Protein AF-A0A0B4FJR1-F1 (afdb_monomer_lite)

Structure (mmCIF, N/CA/C/O backbone):
data_AF-A0A0B4FJR1-F1
#
_entry.id   AF-A0A0B4FJR1-F1
#
loop_
_atom_site.group_PDB
_atom_site.id
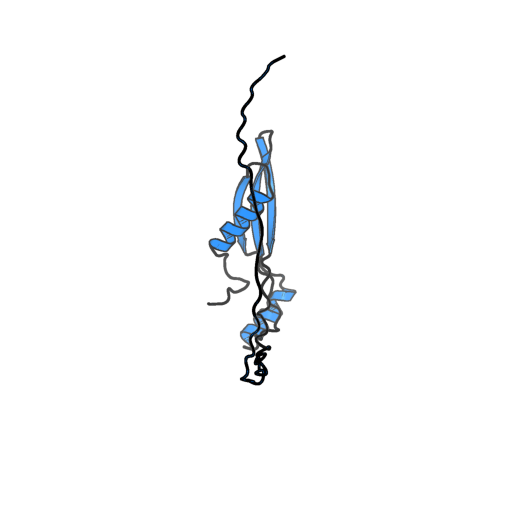_atom_site.type_symbol
_atom_site.label_atom_id
_atom_site.label_alt_id
_atom_site.label_comp_id
_atom_site.label_asym_id
_atom_site.label_entity_id
_atom_site.label_seq_id
_atom_site.pdbx_PDB_ins_code
_atom_site.Cartn_x
_atom_site.Cartn_y
_atom_site.Cartn_z
_atom_site.occupancy
_atom_site.B_iso_or_equiv
_atom_site.auth_seq_id
_atom_site.auth_comp_id
_atom_site.auth_asym_id
_atom_site.auth_atom_id
_atom_site.pdbx_PDB_model_num
ATOM 1 N N . MET A 1 1 ? 5.096 8.646 21.169 1.00 38.88 1 MET A N 1
ATOM 2 C CA . MET A 1 1 ? 4.958 7.896 19.902 1.00 38.88 1 MET A CA 1
ATOM 3 C C . MET A 1 1 ? 3.473 7.657 19.680 1.00 38.88 1 MET A C 1
ATOM 5 O O . MET A 1 1 ? 2.894 6.858 20.404 1.00 38.88 1 MET A O 1
ATOM 9 N N . SER A 1 2 ? 2.839 8.428 18.791 1.00 50.16 2 SER A N 1
ATOM 10 C CA . SER A 1 2 ? 1.438 8.199 18.405 1.00 50.16 2 SER A CA 1
ATOM 11 C C . SER A 1 2 ? 1.337 6.844 17.704 1.00 50.16 2 SER A C 1
ATOM 13 O O . SER A 1 2 ? 2.212 6.512 16.905 1.00 50.16 2 SER A O 1
ATOM 15 N N . VAL A 1 3 ? 0.328 6.038 18.033 1.00 71.06 3 VAL A N 1
ATOM 16 C CA . VAL A 1 3 ? 0.132 4.754 17.356 1.00 71.06 3 VAL A CA 1
ATOM 17 C C . VAL A 1 3 ? -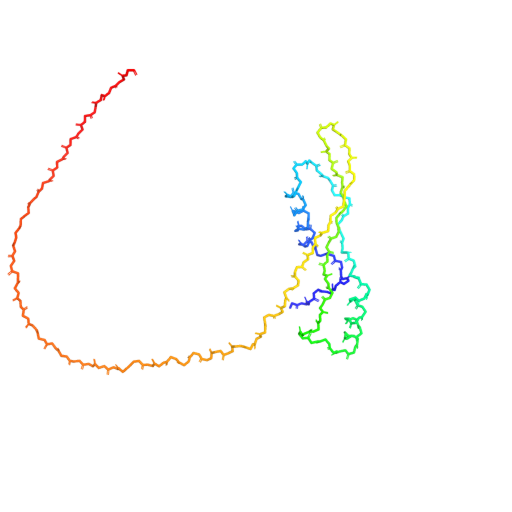0.583 5.023 16.037 1.00 71.06 3 VAL A C 1
ATOM 19 O O . VAL A 1 3 ? -1.723 5.474 16.058 1.00 71.06 3 VAL A O 1
ATOM 22 N N . THR A 1 4 ? 0.074 4.743 14.908 1.00 86.31 4 THR A N 1
ATOM 23 C CA . THR A 1 4 ? -0.499 4.923 13.565 1.00 86.31 4 THR A CA 1
ATOM 24 C C . THR A 1 4 ? -1.818 4.167 13.441 1.00 86.31 4 THR A C 1
ATOM 26 O O . THR A 1 4 ? -1.891 2.971 13.750 1.00 86.31 4 THR A O 1
ATOM 29 N N . HIS A 1 5 ? -2.862 4.863 13.000 1.00 87.88 5 HIS A N 1
ATOM 30 C CA . HIS A 1 5 ? -4.183 4.285 12.843 1.00 87.88 5 HIS A CA 1
ATOM 31 C C . HIS A 1 5 ? -4.236 3.406 11.581 1.00 87.88 5 HIS A C 1
ATOM 33 O O . HIS A 1 5 ? -3.509 3.607 10.603 1.00 87.88 5 HIS A O 1
ATOM 39 N N . SER A 1 6 ? -5.094 2.383 11.584 1.00 89.50 6 SER A N 1
ATOM 40 C CA . SER A 1 6 ? -5.148 1.401 10.488 1.00 89.50 6 SER A CA 1
ATOM 41 C C . SER A 1 6 ? -5.582 2.016 9.154 1.00 89.50 6 SER A C 1
ATOM 43 O O . SER A 1 6 ? -5.239 1.477 8.104 1.00 89.50 6 SER A O 1
ATOM 45 N N . LEU A 1 7 ? -6.292 3.147 9.195 1.00 92.06 7 LEU A N 1
ATOM 46 C CA . LEU A 1 7 ? -6.763 3.892 8.022 1.00 92.06 7 LEU A CA 1
ATOM 47 C C . LEU A 1 7 ? -5.848 5.048 7.603 1.00 92.06 7 LEU A C 1
ATOM 49 O O . LEU A 1 7 ? -6.092 5.654 6.564 1.00 92.06 7 LEU A O 1
ATOM 53 N N . ASP A 1 8 ? -4.783 5.337 8.354 1.00 93.31 8 ASP A N 1
ATOM 54 C CA . ASP A 1 8 ? -3.860 6.408 7.979 1.00 93.31 8 ASP A CA 1
ATOM 55 C C . ASP A 1 8 ? -3.143 6.079 6.668 1.00 93.31 8 ASP A C 1
ATOM 57 O O . ASP A 1 8 ? -2.830 4.916 6.383 1.00 93.31 8 ASP A O 1
ATOM 61 N N . SER A 1 9 ? -2.807 7.110 5.896 1.00 94.19 9 SER A N 1
ATOM 62 C CA . SER A 1 9 ? -1.902 6.990 4.749 1.00 94.19 9 SER A CA 1
ATOM 63 C C . SER A 1 9 ? -0.581 6.329 5.147 1.00 94.19 9 SER A C 1
ATOM 65 O O . SER A 1 9 ? -0.163 6.393 6.305 1.00 94.19 9 SER A O 1
ATOM 67 N N . LEU A 1 10 ? 0.087 5.679 4.189 1.00 94.44 10 LEU A N 1
ATOM 68 C CA . LEU A 1 10 ? 1.415 5.115 4.436 1.00 94.44 10 LEU A CA 1
ATOM 69 C C . LEU A 1 10 ? 2.418 6.225 4.753 1.00 94.44 10 LEU A C 1
ATOM 71 O O . LEU A 1 10 ? 2.420 7.269 4.098 1.00 94.44 10 LEU A O 1
ATOM 75 N N . SER A 1 11 ? 3.297 5.976 5.720 1.00 93.56 11 SER A N 1
ATOM 76 C CA . SER A 1 11 ? 4.459 6.830 5.941 1.00 93.56 11 SER A CA 1
ATOM 77 C C . SER A 1 11 ? 5.490 6.651 4.819 1.00 93.56 11 SER A C 1
ATOM 79 O O . SER A 1 11 ? 5.480 5.659 4.082 1.00 93.56 11 SER A O 1
ATOM 81 N N . ALA A 1 12 ? 6.424 7.599 4.701 1.00 95.38 12 ALA A N 1
ATOM 82 C CA . ALA A 1 12 ? 7.528 7.489 3.749 1.00 95.38 12 ALA A CA 1
ATOM 83 C C . ALA A 1 12 ? 8.351 6.205 3.974 1.00 95.38 12 ALA A C 1
ATOM 85 O O . ALA A 1 12 ? 8.649 5.491 3.016 1.00 95.38 12 ALA A O 1
ATOM 86 N N . ASP A 1 13 ? 8.632 5.861 5.233 1.00 94.00 13 ASP A N 1
ATOM 87 C CA . ASP A 1 13 ? 9.368 4.646 5.596 1.00 94.00 13 ASP A CA 1
ATOM 88 C C . ASP A 1 13 ? 8.613 3.380 5.184 1.00 94.00 13 ASP A C 1
ATOM 90 O O . ASP A 1 13 ? 9.206 2.436 4.657 1.00 94.00 13 ASP A O 1
ATOM 94 N N . GLU A 1 14 ? 7.289 3.363 5.359 1.00 94.25 14 GLU A N 1
ATOM 95 C CA . GLU A 1 14 ? 6.457 2.236 4.941 1.00 94.25 14 GLU A CA 1
ATOM 96 C C . GLU A 1 14 ? 6.486 2.047 3.418 1.00 94.25 14 GLU A C 1
ATOM 98 O O . GLU A 1 14 ? 6.582 0.915 2.935 1.00 94.25 14 GLU A O 1
ATOM 103 N N . ILE A 1 15 ? 6.458 3.142 2.653 1.00 96.44 15 ILE A N 1
ATOM 104 C CA . ILE A 1 15 ? 6.567 3.114 1.188 1.00 96.44 15 ILE A CA 1
ATOM 105 C C . ILE A 1 15 ? 7.953 2.611 0.759 1.00 96.44 15 ILE A C 1
ATOM 107 O O . ILE A 1 15 ? 8.060 1.751 -0.125 1.00 96.44 15 ILE A O 1
ATOM 111 N N . VAL A 1 16 ? 9.024 3.094 1.396 1.00 96.94 16 VAL A N 1
ATOM 112 C CA . VAL A 1 16 ? 10.401 2.651 1.124 1.00 96.94 16 VAL A CA 1
ATOM 113 C C . V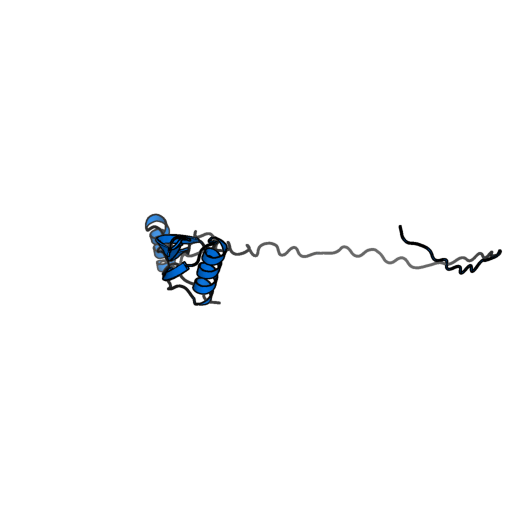AL A 1 16 ? 10.546 1.156 1.398 1.00 96.94 16 VAL A C 1
ATOM 115 O O . VAL A 1 16 ? 11.048 0.414 0.555 1.00 96.94 16 VAL A O 1
ATOM 118 N N . LEU A 1 17 ? 10.044 0.675 2.530 1.00 95.88 17 LEU A N 1
ATOM 119 C CA . LEU A 1 17 ? 10.126 -0.734 2.903 1.00 95.88 17 LEU A CA 1
ATOM 120 C C . LEU A 1 17 ? 9.276 -1.634 1.995 1.00 95.88 17 LEU A C 1
ATOM 122 O O . LEU A 1 17 ? 9.751 -2.696 1.579 1.00 95.88 17 LEU A O 1
ATOM 126 N N . ALA A 1 18 ? 8.060 -1.215 1.633 1.00 96.31 18 ALA A N 1
ATOM 127 C CA . ALA A 1 18 ? 7.212 -1.954 0.699 1.00 96.31 18 ALA A CA 1
ATOM 128 C C . ALA A 1 18 ? 7.852 -2.038 -0.696 1.00 96.31 18 ALA A C 1
ATOM 130 O O . ALA A 1 18 ? 7.945 -3.124 -1.277 1.00 96.31 18 ALA A O 1
ATOM 131 N N . SER A 1 19 ? 8.356 -0.915 -1.214 1.00 97.06 19 SER A N 1
ATOM 132 C CA . SER A 1 19 ? 9.019 -0.875 -2.519 1.00 97.06 19 SER A CA 1
ATOM 133 C C . SER A 1 19 ? 10.304 -1.708 -2.533 1.00 97.06 19 SER A C 1
ATOM 135 O O . SER A 1 19 ? 10.525 -2.479 -3.468 1.00 97.06 19 SER A O 1
ATOM 137 N N . ALA A 1 20 ? 11.118 -1.637 -1.477 1.00 96.25 20 ALA A N 1
ATOM 138 C CA . ALA A 1 20 ? 12.330 -2.434 -1.342 1.00 96.25 20 ALA A CA 1
ATOM 139 C C . ALA A 1 20 ? 12.024 -3.935 -1.260 1.00 96.25 20 ALA A C 1
ATOM 141 O O . ALA A 1 20 ? 12.720 -4.736 -1.880 1.00 96.25 20 ALA A O 1
ATOM 142 N N . ALA A 1 21 ? 10.974 -4.336 -0.537 1.00 95.88 21 ALA A N 1
ATOM 143 C CA . ALA A 1 21 ? 10.549 -5.733 -0.475 1.00 95.88 21 ALA A CA 1
ATOM 144 C C . ALA A 1 21 ? 10.166 -6.276 -1.862 1.00 95.88 21 ALA A C 1
ATOM 146 O O . ALA A 1 21 ? 10.594 -7.367 -2.234 1.00 95.88 21 ALA A O 1
ATOM 147 N N . ILE A 1 22 ? 9.426 -5.499 -2.656 1.00 95.69 22 ILE A N 1
ATOM 148 C CA . ILE A 1 22 ? 9.014 -5.902 -4.009 1.00 95.69 22 ILE A CA 1
ATOM 149 C C . ILE A 1 22 ? 10.207 -5.946 -4.962 1.00 95.69 22 ILE A C 1
ATOM 151 O O . ILE A 1 22 ? 10.346 -6.910 -5.710 1.00 95.69 22 ILE A O 1
ATOM 155 N N . ARG A 1 23 ? 11.103 -4.953 -4.899 1.00 95.94 23 ARG A N 1
ATOM 156 C CA . ARG A 1 23 ? 12.349 -4.955 -5.681 1.00 95.94 23 ARG A CA 1
ATOM 157 C C . ARG A 1 23 ? 13.215 -6.173 -5.369 1.00 95.94 23 ARG A C 1
ATOM 159 O O . ARG A 1 23 ? 13.783 -6.740 -6.283 1.00 95.94 23 ARG A O 1
ATOM 166 N N . ARG A 1 24 ? 13.294 -6.606 -4.107 1.00 94.94 24 ARG A N 1
ATOM 167 C CA . ARG A 1 24 ? 14.032 -7.825 -3.728 1.00 94.94 24 ARG A CA 1
ATOM 168 C C . ARG A 1 24 ? 13.359 -9.104 -4.227 1.00 94.94 24 ARG A C 1
ATOM 170 O O . ARG A 1 24 ? 14.045 -10.061 -4.561 1.00 94.94 24 ARG A O 1
ATOM 177 N N . ALA A 1 25 ? 12.028 -9.128 -4.273 1.00 94.00 25 ALA A N 1
ATOM 178 C CA . ALA A 1 25 ? 11.268 -10.289 -4.731 1.00 94.00 25 ALA A CA 1
ATOM 179 C C . ALA A 1 25 ? 11.280 -10.467 -6.262 1.00 94.00 25 ALA A C 1
ATOM 181 O O . ALA A 1 25 ? 10.928 -11.538 -6.758 1.00 94.00 25 ALA A O 1
ATOM 182 N N . ARG A 1 26 ? 11.655 -9.435 -7.027 1.00 90.19 26 ARG A N 1
ATOM 183 C CA . ARG A 1 26 ? 11.639 -9.439 -8.494 1.00 90.19 26 ARG A CA 1
ATOM 184 C C . ARG A 1 26 ? 13.055 -9.308 -9.043 1.00 90.19 26 ARG A C 1
ATOM 186 O O . ARG A 1 26 ? 13.819 -8.462 -8.605 1.00 90.19 26 ARG A O 1
ATOM 193 N N . LYS A 1 27 ? 13.397 -10.145 -10.024 1.00 84.81 27 LYS A N 1
ATOM 194 C CA . LYS A 1 27 ? 14.715 -10.121 -10.682 1.00 84.81 27 LYS A CA 1
ATOM 195 C C . LYS A 1 27 ? 14.758 -9.188 -11.899 1.00 84.81 27 LYS A C 1
ATOM 197 O O . LYS A 1 27 ? 15.833 -8.762 -12.299 1.00 84.81 27 LYS A O 1
ATOM 202 N N . SER A 1 28 ? 13.601 -8.891 -12.483 1.00 89.56 28 SER A N 1
ATOM 203 C CA . SER A 1 28 ? 13.436 -8.036 -13.659 1.00 89.56 28 SER A CA 1
ATOM 204 C C . SER A 1 28 ? 13.270 -6.561 -13.291 1.00 89.56 28 SER A C 1
ATOM 206 O O . SER A 1 28 ? 12.896 -6.207 -12.167 1.00 89.56 28 SER A O 1
ATOM 208 N N . GLY A 1 29 ? 13.539 -5.688 -14.265 1.00 93.75 29 GLY A N 1
ATOM 209 C CA . GLY A 1 29 ? 13.283 -4.258 -14.133 1.00 93.75 29 GLY A CA 1
ATOM 210 C C . GLY A 1 29 ? 11.799 -3.990 -13.888 1.00 93.75 29 GLY A C 1
ATOM 211 O O . GLY A 1 29 ? 10.933 -4.593 -14.519 1.00 93.75 29 GLY A O 1
ATOM 212 N N . LEU A 1 30 ? 11.493 -3.078 -12.967 1.00 96.56 30 LEU A N 1
ATOM 213 C CA . LEU A 1 30 ? 10.119 -2.691 -12.656 1.00 96.56 30 LEU A CA 1
ATOM 214 C C . LEU A 1 30 ? 9.997 -1.192 -12.413 1.00 96.56 30 LEU A C 1
ATOM 216 O O . LEU A 1 30 ? 10.959 -0.528 -12.018 1.00 96.56 30 LEU A O 1
ATOM 220 N N . PHE A 1 31 ? 8.785 -0.678 -12.594 1.00 96.12 31 PHE A N 1
ATOM 221 C CA . PHE A 1 31 ? 8.420 0.691 -12.246 1.00 96.12 31 PHE A CA 1
ATOM 222 C C . PHE A 1 31 ? 7.108 0.696 -11.462 1.00 96.12 31 PHE A C 1
ATOM 224 O O . PHE A 1 31 ? 6.127 0.053 -11.845 1.00 96.12 31 PHE A O 1
ATOM 231 N N . PHE A 1 32 ? 7.089 1.419 -10.344 1.00 97.75 32 PHE A N 1
ATOM 232 C CA . PHE A 1 32 ? 5.891 1.553 -9.520 1.00 97.75 32 PHE A CA 1
ATOM 233 C C . PHE A 1 32 ? 4.927 2.560 -10.141 1.00 97.75 32 PHE A C 1
ATOM 235 O O . PHE A 1 32 ? 5.338 3.621 -10.601 1.00 97.75 32 PHE A O 1
ATOM 242 N N . ARG A 1 33 ? 3.640 2.215 -10.133 1.00 97.69 33 ARG A N 1
ATOM 243 C CA . ARG A 1 33 ? 2.538 3.114 -10.492 1.00 97.69 33 ARG A CA 1
ATOM 244 C C . ARG A 1 33 ? 1.908 3.721 -9.248 1.00 97.69 33 ARG A C 1
ATOM 246 O O . ARG A 1 33 ? 1.609 4.906 -9.238 1.00 97.69 33 ARG A O 1
ATOM 253 N N . ASN A 1 34 ? 1.704 2.902 -8.216 1.00 97.88 34 ASN A N 1
ATOM 254 C CA . ASN A 1 34 ? 1.136 3.344 -6.950 1.00 97.88 34 ASN A CA 1
ATOM 255 C C . ASN A 1 34 ? 1.564 2.420 -5.799 1.00 97.88 34 ASN A C 1
ATOM 257 O O . ASN A 1 34 ? 1.743 1.217 -6.006 1.00 97.88 34 ASN A O 1
ATOM 261 N N . ILE A 1 35 ? 1.706 2.976 -4.596 1.00 97.81 35 ILE A N 1
ATOM 262 C CA . ILE A 1 35 ? 1.893 2.249 -3.337 1.00 97.81 35 ILE A CA 1
ATOM 263 C C . ILE A 1 35 ? 1.037 2.952 -2.283 1.00 97.81 35 ILE A C 1
ATOM 265 O O . ILE A 1 35 ? 1.272 4.117 -1.979 1.00 97.81 35 ILE A O 1
ATOM 269 N N . PHE A 1 36 ? 0.046 2.254 -1.734 1.00 97.19 36 PHE A N 1
ATOM 270 C CA . PHE A 1 36 ? -0.955 2.850 -0.847 1.00 97.19 36 PHE A CA 1
ATOM 271 C C . PHE A 1 36 ? -1.391 1.888 0.260 1.00 97.19 36 PHE A C 1
ATOM 273 O O . PHE A 1 36 ? -1.195 0.672 0.163 1.00 97.19 36 PHE A O 1
ATOM 280 N N . ASN A 1 37 ? -1.968 2.443 1.329 1.00 96.00 37 ASN A N 1
ATOM 281 C CA . ASN A 1 37 ? -2.516 1.655 2.428 1.00 96.00 37 ASN A CA 1
ATOM 282 C C . ASN A 1 37 ? -3.756 0.906 1.924 1.00 96.00 37 ASN A C 1
ATOM 284 O O . ASN A 1 37 ? -4.678 1.510 1.379 1.00 96.00 37 ASN A O 1
ATOM 288 N N . LEU A 1 38 ? -3.758 -0.414 2.068 1.00 95.94 38 LEU A N 1
ATOM 289 C CA . LEU A 1 38 ? -4.884 -1.261 1.718 1.00 95.94 38 LEU A CA 1
ATOM 290 C C . LEU A 1 38 ? -5.774 -1.408 2.942 1.00 95.94 38 LEU A C 1
ATOM 292 O O . LEU A 1 38 ? -5.378 -2.050 3.919 1.00 95.94 38 LEU A O 1
ATOM 296 N N . GLU A 1 39 ? -6.983 -0.867 2.831 1.00 93.00 39 GLU A N 1
ATOM 297 C CA . GLU A 1 39 ? -7.966 -0.878 3.905 1.00 93.00 39 GLU A CA 1
ATOM 298 C C . GLU A 1 39 ? -8.151 -2.292 4.500 1.00 93.00 39 GLU A C 1
ATOM 300 O O . GLU A 1 39 ? -8.177 -3.301 3.766 1.00 93.00 39 GLU A O 1
ATOM 305 N N . PRO A 1 40 ? -8.223 -2.411 5.838 1.00 93.56 40 PRO A N 1
ATOM 306 C CA . PRO A 1 40 ? -8.536 -3.678 6.477 1.00 93.56 40 PRO A CA 1
ATOM 307 C C . PRO A 1 40 ? -9.947 -4.171 6.108 1.00 93.56 40 PRO A C 1
ATOM 309 O O . PRO A 1 40 ? -10.818 -3.377 5.758 1.00 93.56 40 PRO A O 1
ATOM 312 N N . PRO A 1 41 ? -10.228 -5.481 6.217 1.00 93.00 41 PRO A N 1
ATOM 313 C CA . PRO A 1 41 ? -11.581 -5.993 6.020 1.00 93.00 41 PRO A CA 1
ATOM 314 C C . PRO A 1 41 ? -12.580 -5.351 6.991 1.00 93.00 41 PRO A C 1
ATOM 316 O O . PRO A 1 41 ? -12.323 -5.295 8.195 1.00 93.00 41 PRO A O 1
ATOM 319 N N . LYS A 1 42 ? -13.762 -4.967 6.490 1.00 93.50 42 LYS A N 1
ATOM 320 C CA . LYS A 1 42 ? -14.830 -4.339 7.291 1.00 93.50 42 LYS A CA 1
ATOM 321 C C . LYS A 1 42 ? -15.164 -5.120 8.568 1.00 93.50 42 LYS A C 1
ATOM 323 O O . LYS A 1 42 ? -15.324 -4.521 9.623 1.00 93.50 42 LYS A O 1
ATOM 328 N N . ALA A 1 43 ? -15.202 -6.452 8.483 1.00 93.50 43 ALA A N 1
ATOM 329 C CA . ALA A 1 43 ? -15.487 -7.336 9.617 1.00 93.50 43 ALA A CA 1
ATOM 330 C C . ALA A 1 43 ? -14.467 -7.231 10.769 1.00 93.50 43 ALA A C 1
ATOM 332 O O . ALA A 1 43 ? -14.801 -7.544 11.904 1.00 93.50 43 ALA A O 1
ATOM 333 N N . GLN A 1 44 ? -13.235 -6.802 10.485 1.00 91.19 44 GLN A N 1
ATOM 334 C CA . GLN A 1 44 ? -12.191 -6.582 11.492 1.00 91.19 44 GLN A CA 1
ATOM 335 C C . GLN A 1 44 ? -12.113 -5.113 11.912 1.00 91.19 44 GLN A C 1
ATOM 337 O O . GLN A 1 44 ? -11.792 -4.818 13.058 1.00 91.19 44 GLN A O 1
ATOM 342 N N . LEU A 1 45 ? -12.402 -4.197 10.986 1.00 92.62 45 LEU A N 1
ATOM 343 C CA . LEU A 1 45 ? -12.310 -2.762 11.215 1.00 92.62 45 LEU A CA 1
ATOM 344 C C . LEU A 1 45 ? -13.450 -2.230 12.092 1.00 92.62 45 LEU A C 1
ATOM 346 O O . LEU A 1 45 ? -13.176 -1.487 13.025 1.00 92.62 45 LEU A O 1
ATOM 350 N N . ILE A 1 46 ? -14.701 -2.629 11.830 1.00 94.19 46 ILE A N 1
ATOM 351 C CA . ILE A 1 46 ? -15.876 -2.115 12.559 1.00 94.19 46 ILE A CA 1
ATOM 352 C C . ILE A 1 46 ? -15.753 -2.345 14.077 1.00 94.19 46 ILE A C 1
ATOM 354 O O . ILE A 1 46 ? -15.817 -1.358 14.803 1.00 94.19 46 ILE A O 1
ATOM 358 N N . PRO A 1 47 ? -15.462 -3.565 14.581 1.00 92.31 47 PRO A N 1
ATOM 359 C CA . PRO A 1 47 ? -15.345 -3.779 16.026 1.00 92.31 47 PRO A CA 1
ATOM 360 C C . PRO A 1 47 ? -14.232 -2.948 16.673 1.00 92.31 47 PRO A C 1
ATOM 362 O O . PRO A 1 47 ? -14.340 -2.551 17.830 1.00 92.31 47 PRO A O 1
ATOM 365 N N . HIS A 1 48 ? -13.153 -2.688 15.928 1.00 91.44 48 HIS A N 1
ATOM 366 C CA . HIS A 1 48 ? -12.063 -1.844 16.401 1.00 91.44 48 HIS A CA 1
ATOM 367 C C . HIS A 1 48 ? -12.495 -0.381 16.523 1.00 91.44 48 HIS A C 1
ATOM 369 O O . HIS A 1 48 ? -12.210 0.241 17.541 1.00 91.44 48 HIS A O 1
ATOM 375 N N . LEU A 1 49 ? -13.204 0.142 15.519 1.00 93.31 49 LEU A N 1
ATOM 376 C CA . LEU A 1 49 ? -13.716 1.514 15.523 1.00 93.31 49 LEU A CA 1
ATOM 377 C C . LEU A 1 49 ? -14.794 1.721 16.593 1.00 93.31 49 LEU A C 1
ATOM 379 O O . LEU A 1 49 ? -14.795 2.755 17.251 1.00 93.31 49 LEU A O 1
ATOM 383 N N . ASP A 1 50 ? -15.668 0.738 16.816 1.00 94.38 50 ASP A N 1
ATOM 384 C CA . ASP A 1 50 ? -16.678 0.799 17.879 1.00 94.38 50 ASP A CA 1
ATOM 385 C C . ASP A 1 50 ? -16.010 0.856 19.263 1.00 94.38 50 ASP A C 1
ATOM 387 O O . ASP A 1 50 ? -16.372 1.682 20.101 1.00 94.38 50 ASP A O 1
ATOM 391 N N . ALA A 1 51 ? -14.984 0.025 19.488 1.00 91.38 51 ALA A N 1
ATOM 392 C CA . ALA A 1 51 ? -14.203 0.037 20.723 1.00 91.38 51 ALA A CA 1
ATOM 393 C C . ALA A 1 51 ? -13.375 1.325 20.892 1.00 91.38 51 ALA A C 1
ATOM 395 O O . ALA A 1 51 ? -13.218 1.818 22.009 1.00 91.38 51 ALA A O 1
ATOM 396 N N . GLU A 1 52 ? -12.855 1.893 19.801 1.00 91.69 52 GLU A N 1
ATOM 397 C CA . GLU A 1 52 ? -12.187 3.200 19.794 1.00 91.69 52 GLU A CA 1
ATOM 398 C C . GLU A 1 52 ? -13.143 4.321 20.177 1.00 91.69 52 GLU A C 1
ATOM 400 O O . GLU A 1 52 ? -12.849 5.100 21.084 1.00 91.69 52 GLU A O 1
ATOM 405 N N . HIS A 1 53 ? -14.313 4.357 19.545 1.00 93.00 53 HIS A N 1
ATOM 406 C CA . HIS A 1 53 ? -15.341 5.353 19.807 1.00 93.00 53 HIS A CA 1
ATOM 407 C C . HIS A 1 53 ? -15.875 5.272 21.243 1.00 93.00 53 HIS A C 1
ATOM 409 O O . HIS A 1 53 ? -16.094 6.300 21.880 1.00 93.00 53 HIS A O 1
ATOM 415 N N . ALA A 1 54 ? -16.028 4.058 21.777 1.00 93.00 54 ALA A N 1
ATOM 416 C CA . ALA A 1 54 ? -16.428 3.825 23.162 1.00 93.00 54 ALA A CA 1
ATOM 417 C C . ALA A 1 54 ? -15.312 4.110 24.189 1.00 93.00 54 ALA A C 1
ATOM 419 O O . ALA A 1 54 ? -15.558 4.030 25.392 1.00 93.00 54 ALA A O 1
ATOM 420 N N . GLY A 1 55 ? -14.082 4.403 23.746 1.00 90.75 55 GLY A N 1
ATOM 421 C CA . GLY A 1 55 ? -12.925 4.574 24.628 1.00 90.75 55 GLY A CA 1
ATOM 422 C C . GLY A 1 55 ? -12.481 3.282 25.324 1.00 90.75 55 GLY A C 1
ATOM 423 O O . GLY A 1 55 ? -11.778 3.338 26.330 1.00 90.75 55 GLY A O 1
ATOM 424 N N . SER A 1 56 ? -12.878 2.116 24.808 1.00 89.62 56 SER A N 1
ATOM 425 C CA . SER A 1 56 ? -12.637 0.798 25.405 1.00 89.62 56 SER A CA 1
ATOM 426 C C . SER A 1 56 ? -11.477 0.030 24.758 1.00 89.62 56 SER A C 1
ATOM 428 O O . SER A 1 56 ? -11.346 -1.174 24.978 1.00 89.62 56 SER A O 1
ATOM 430 N N . LEU A 1 57 ? -10.638 0.687 23.945 1.00 88.44 57 LEU A N 1
ATOM 431 C CA . LEU A 1 57 ? -9.435 0.063 23.386 1.00 88.44 57 LEU A CA 1
ATOM 432 C C . LEU A 1 57 ? -8.463 -0.323 24.503 1.00 88.44 57 LEU A C 1
ATOM 434 O O . LEU A 1 57 ? -7.841 0.530 25.137 1.00 88.44 57 LEU A O 1
ATOM 438 N N . CYS A 1 58 ? -8.271 -1.624 24.688 1.00 84.19 58 CYS A N 1
ATOM 439 C CA . CYS A 1 58 ? -7.271 -2.179 25.592 1.00 84.19 58 CYS A CA 1
ATOM 440 C C . CYS A 1 58 ? -6.134 -2.861 24.815 1.00 84.19 58 CYS A C 1
ATOM 442 O O . CYS A 1 58 ? -6.170 -2.982 23.588 1.00 84.19 58 CYS A O 1
ATOM 444 N N . ALA A 1 59 ? -5.102 -3.315 25.532 1.00 79.12 59 ALA A N 1
ATOM 445 C CA . ALA A 1 59 ? -3.968 -4.019 24.930 1.00 79.12 59 ALA A CA 1
ATOM 446 C C . ALA A 1 59 ? -4.378 -5.322 24.215 1.00 79.12 59 ALA A C 1
ATOM 448 O O . ALA A 1 59 ? -3.734 -5.705 23.238 1.00 79.12 59 ALA A O 1
ATOM 449 N N . ASP A 1 60 ? -5.465 -5.951 24.666 1.00 81.88 60 ASP A N 1
ATOM 450 C CA . ASP A 1 60 ? -5.989 -7.199 24.106 1.00 81.88 60 ASP A CA 1
ATOM 451 C C . ASP A 1 60 ? -6.963 -6.984 22.949 1.00 81.88 60 ASP A C 1
ATOM 453 O O . ASP A 1 60 ? -7.330 -7.945 22.273 1.00 81.88 60 ASP A O 1
ATOM 457 N N . THR A 1 61 ? -7.379 -5.738 22.686 1.00 83.06 61 THR A N 1
ATOM 458 C CA . THR A 1 61 ? -8.272 -5.453 21.561 1.00 83.06 61 THR A CA 1
ATOM 459 C C . THR A 1 61 ? -7.534 -5.755 20.254 1.00 83.06 61 THR A C 1
ATOM 461 O O . THR A 1 61 ? -6.525 -5.102 19.961 1.00 83.06 61 THR A O 1
ATOM 464 N N . PRO A 1 62 ? -8.010 -6.717 19.437 1.00 84.25 62 PRO A N 1
ATOM 465 C CA . PRO A 1 62 ? -7.363 -7.045 18.179 1.00 84.25 62 PRO A CA 1
ATOM 466 C C . PRO A 1 62 ? -7.329 -5.815 17.280 1.00 84.25 62 PRO A C 1
ATOM 468 O O . PRO A 1 62 ? -8.358 -5.192 17.008 1.00 84.25 62 PRO A O 1
ATOM 471 N N . ARG A 1 63 ? -6.136 -5.456 16.813 1.00 86.94 63 ARG A N 1
ATOM 472 C CA . ARG A 1 63 ? -5.987 -4.364 15.861 1.00 86.94 63 ARG A CA 1
ATOM 473 C C . ARG A 1 63 ? -6.093 -4.884 14.426 1.00 86.94 63 ARG A C 1
ATOM 475 O O . ARG A 1 63 ? -5.470 -5.901 14.102 1.00 86.94 63 ARG A O 1
ATOM 482 N N . PRO A 1 64 ? -6.832 -4.187 13.548 1.00 90.75 64 PRO A N 1
ATOM 483 C CA . PRO A 1 64 ? -6.907 -4.542 12.140 1.00 90.75 64 PRO A CA 1
ATOM 484 C C . PRO A 1 64 ? -5.518 -4.514 11.483 1.00 90.75 64 PRO A C 1
ATOM 486 O O . PRO A 1 64 ? -4.713 -3.629 11.783 1.00 90.75 64 PRO A O 1
ATOM 489 N N . PRO A 1 65 ? -5.206 -5.455 10.575 1.00 89.25 65 PRO A N 1
ATOM 490 C CA . PRO A 1 65 ? -3.898 -5.526 9.944 1.00 89.25 65 PRO A CA 1
ATOM 491 C C . PRO A 1 65 ? -3.666 -4.322 9.032 1.00 89.25 65 PRO A C 1
ATOM 493 O O . PRO A 1 65 ? -4.460 -4.040 8.135 1.00 89.25 65 PRO A O 1
ATOM 496 N N . ARG A 1 66 ? -2.513 -3.674 9.200 1.00 91.38 66 ARG A N 1
ATOM 497 C CA . ARG A 1 66 ? -2.053 -2.608 8.308 1.00 91.38 66 ARG A CA 1
ATOM 498 C C . ARG A 1 66 ? -1.273 -3.217 7.145 1.00 91.38 66 ARG A C 1
ATOM 500 O O . ARG A 1 66 ? -0.372 -4.035 7.357 1.00 91.38 66 ARG A O 1
ATOM 507 N N . ARG A 1 67 ? -1.629 -2.860 5.909 1.00 94.44 67 ARG A N 1
ATOM 508 C CA . ARG A 1 67 ? -1.071 -3.475 4.694 1.00 94.44 67 ARG A CA 1
ATOM 509 C C . ARG A 1 67 ? -0.783 -2.420 3.638 1.00 94.44 67 ARG A C 1
ATOM 511 O O . ARG A 1 67 ? -1.608 -1.556 3.402 1.00 94.44 67 ARG A O 1
ATOM 518 N N . ALA A 1 68 ? 0.337 -2.536 2.940 1.00 96.69 68 ALA A N 1
ATOM 519 C CA . ALA A 1 68 ? 0.612 -1.757 1.741 1.00 96.69 68 ALA A CA 1
ATOM 520 C C . ALA A 1 68 ? 0.271 -2.587 0.499 1.00 96.69 68 ALA A C 1
ATOM 522 O O . ALA A 1 68 ? 0.751 -3.715 0.370 1.00 96.69 68 ALA A O 1
ATOM 523 N N . ARG A 1 69 ? -0.516 -2.037 -0.428 1.00 97.69 69 ARG A N 1
ATOM 524 C CA . ARG A 1 69 ? -0.691 -2.589 -1.777 1.00 97.69 69 ARG A CA 1
ATOM 525 C C . ARG A 1 69 ? 0.133 -1.766 -2.750 1.00 97.69 69 ARG A C 1
ATOM 527 O O . ARG A 1 69 ? 0.068 -0.541 -2.753 1.00 97.69 69 ARG A O 1
ATOM 534 N N . ALA A 1 70 ? 0.901 -2.457 -3.576 1.00 98.31 70 ALA A N 1
ATOM 535 C CA . ALA A 1 70 ? 1.706 -1.860 -4.620 1.00 98.31 70 ALA A CA 1
ATOM 536 C C . ALA A 1 70 ? 1.235 -2.350 -5.983 1.00 98.31 70 ALA A C 1
ATOM 538 O O . ALA A 1 70 ? 1.036 -3.548 -6.187 1.00 98.31 70 ALA A O 1
ATOM 539 N N . GLN A 1 71 ? 1.119 -1.412 -6.911 1.00 98.44 71 GLN A N 1
ATOM 540 C CA . GLN A 1 71 ? 0.804 -1.644 -8.311 1.00 98.44 71 GLN A CA 1
ATOM 541 C C . GLN A 1 71 ?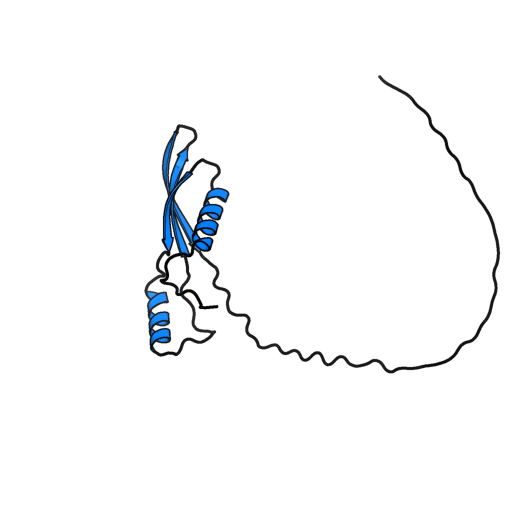 2.010 -1.225 -9.141 1.00 98.44 71 GLN A C 1
ATOM 543 O O . GLN A 1 71 ? 2.522 -0.112 -8.982 1.00 98.44 71 GLN A O 1
ATOM 548 N N . TYR A 1 72 ? 2.490 -2.104 -10.012 1.00 98.12 72 TYR A N 1
ATOM 549 C CA . TYR A 1 72 ? 3.718 -1.873 -10.765 1.00 98.12 72 TYR A CA 1
ATOM 550 C C . TYR A 1 72 ? 3.687 -2.568 -12.124 1.00 98.12 72 TYR A C 1
ATOM 552 O O . TYR A 1 72 ? 2.933 -3.512 -12.346 1.00 98.12 72 TYR A O 1
ATOM 560 N N . GLY A 1 73 ? 4.487 -2.055 -13.053 1.00 97.12 73 GLY A N 1
ATOM 561 C CA . GLY A 1 73 ? 4.804 -2.747 -14.296 1.00 97.12 73 GLY A CA 1
ATOM 562 C C . GLY A 1 73 ? 6.121 -3.498 -14.154 1.00 97.12 73 GLY A C 1
ATOM 563 O O . GLY A 1 73 ? 7.073 -2.952 -13.595 1.00 97.12 73 GLY A O 1
ATOM 564 N N . VAL A 1 74 ? 6.173 -4.721 -14.670 1.00 96.62 74 VAL A N 1
ATOM 565 C CA . VAL A 1 74 ? 7.403 -5.494 -14.857 1.00 96.62 74 VAL A CA 1
ATOM 566 C C . VAL A 1 74 ? 7.797 -5.433 -16.324 1.00 96.62 74 VAL A C 1
ATOM 568 O O . VAL A 1 74 ? 6.940 -5.543 -17.197 1.00 96.62 74 VAL A O 1
ATOM 571 N N . ILE A 1 75 ? 9.083 -5.205 -16.571 1.00 94.44 75 ILE A N 1
ATOM 572 C CA . ILE A 1 75 ? 9.692 -5.220 -17.896 1.00 94.44 75 ILE A CA 1
ATOM 573 C C . ILE A 1 75 ? 10.344 -6.590 -18.060 1.00 94.44 75 ILE A C 1
ATOM 575 O O . ILE A 1 75 ? 11.313 -6.908 -17.366 1.00 94.44 75 ILE A O 1
ATOM 579 N N . GLU A 1 76 ? 9.771 -7.403 -18.936 1.00 89.56 76 GLU A N 1
ATOM 580 C CA . GLU A 1 76 ? 10.283 -8.726 -19.281 1.00 89.56 76 GLU A CA 1
ATOM 581 C C . GLU A 1 76 ? 11.527 -8.608 -20.179 1.00 89.56 76 GLU A C 1
ATOM 583 O O . GLU A 1 76 ? 11.838 -7.541 -20.716 1.00 89.56 76 GLU A O 1
ATOM 588 N N . HIS A 1 77 ? 12.270 -9.704 -20.344 1.00 87.56 77 HIS A N 1
ATOM 589 C CA . HIS A 1 77 ? 13.517 -9.704 -21.123 1.00 87.56 77 HIS A CA 1
ATOM 590 C C . HIS A 1 77 ? 13.301 -9.380 -22.615 1.00 87.56 77 HIS A C 1
ATOM 592 O O . HIS A 1 77 ? 14.190 -8.846 -23.271 1.00 87.56 77 HIS A O 1
ATOM 598 N N . ASP A 1 78 ? 12.119 -9.677 -23.152 1.00 90.81 78 ASP A N 1
ATOM 599 C CA . ASP A 1 78 ? 11.711 -9.350 -24.524 1.00 90.81 78 ASP A CA 1
ATOM 600 C C . ASP A 1 78 ? 11.213 -7.897 -24.682 1.00 90.81 78 ASP A C 1
ATOM 602 O O . ASP A 1 78 ? 10.793 -7.494 -25.766 1.00 90.81 78 ASP A O 1
ATOM 606 N N . GLY A 1 79 ? 11.256 -7.097 -23.610 1.00 87.75 79 GLY A N 1
ATOM 607 C CA . GLY A 1 79 ? 10.740 -5.728 -23.576 1.00 87.75 79 GLY A CA 1
ATOM 608 C C . GLY A 1 79 ? 9.227 -5.635 -23.348 1.00 87.75 79 GLY A C 1
ATOM 609 O O . GLY A 1 79 ? 8.696 -4.521 -23.248 1.00 87.75 79 GLY A O 1
ATOM 610 N N . GLY A 1 80 ? 8.535 -6.772 -23.220 1.00 92.25 80 GLY A N 1
ATOM 611 C CA . GLY A 1 80 ? 7.131 -6.848 -22.843 1.00 92.25 80 GLY A CA 1
ATOM 612 C C . GLY A 1 80 ? 6.869 -6.209 -21.479 1.00 92.25 80 GLY A C 1
ATOM 613 O O . GLY A 1 80 ? 7.730 -6.187 -20.595 1.00 92.25 80 GLY A O 1
ATOM 614 N N . ARG A 1 81 ? 5.667 -5.647 -21.301 1.00 94.25 81 ARG A N 1
ATOM 615 C CA . ARG A 1 81 ? 5.262 -4.997 -20.046 1.00 94.25 81 ARG A CA 1
ATOM 616 C C . ARG A 1 81 ? 4.046 -5.682 -19.451 1.00 94.25 81 ARG A C 1
ATOM 618 O O . ARG A 1 81 ? 2.951 -5.579 -19.997 1.00 94.25 81 ARG A O 1
ATOM 625 N N . SER A 1 82 ? 4.235 -6.278 -18.283 1.00 95.06 82 SER A N 1
ATOM 626 C CA . SER A 1 82 ? 3.177 -6.956 -17.535 1.00 95.06 82 SER A CA 1
ATOM 627 C C . SER A 1 82 ? 2.778 -6.134 -16.316 1.00 95.06 82 SER A C 1
ATOM 629 O O . SER A 1 82 ? 3.630 -5.652 -15.567 1.00 95.06 82 SER A O 1
ATOM 631 N N . TYR A 1 83 ? 1.476 -5.958 -16.105 1.00 96.88 83 TYR A N 1
ATOM 632 C CA . TYR A 1 83 ? 0.963 -5.352 -14.880 1.00 96.88 83 TYR A CA 1
ATOM 633 C C . TYR A 1 83 ? 0.975 -6.370 -13.740 1.00 96.88 83 TYR A C 1
ATOM 635 O O . TYR A 1 83 ? 0.569 -7.517 -13.921 1.00 96.88 83 TYR A O 1
ATOM 643 N N . MET A 1 84 ? 1.409 -5.940 -12.558 1.00 97.19 84 MET A N 1
ATOM 644 C CA . MET A 1 84 ? 1.421 -6.765 -11.360 1.00 97.19 84 MET A CA 1
ATOM 645 C C . MET A 1 84 ? 0.958 -5.986 -10.135 1.00 97.19 84 MET A C 1
ATOM 647 O O . MET A 1 84 ? 1.130 -4.768 -10.027 1.00 97.19 84 MET A O 1
ATOM 651 N N . GLU A 1 85 ? 0.448 -6.738 -9.165 1.00 97.50 85 GLU A N 1
ATOM 652 C CA . GLU A 1 85 ? 0.128 -6.235 -7.839 1.00 97.50 85 GLU A CA 1
ATOM 653 C C . GLU A 1 85 ? 0.776 -7.092 -6.761 1.00 97.50 85 GLU A C 1
ATOM 655 O O . GLU A 1 85 ? 1.021 -8.290 -6.927 1.00 97.50 85 GLU A O 1
ATOM 660 N N . SER A 1 86 ? 1.099 -6.476 -5.631 1.00 96.94 86 SER A N 1
ATOM 661 C CA . SER A 1 86 ? 1.617 -7.188 -4.465 1.00 96.94 86 SER A CA 1
ATOM 662 C C . SER A 1 86 ? 1.189 -6.492 -3.184 1.00 96.94 86 SER A C 1
ATOM 664 O O . SER A 1 86 ? 1.096 -5.266 -3.139 1.00 96.94 86 SER A O 1
ATOM 666 N N . THR A 1 87 ? 0.957 -7.283 -2.139 1.00 96.31 87 THR A N 1
ATOM 667 C CA . THR A 1 87 ? 0.530 -6.785 -0.830 1.00 96.31 87 THR A CA 1
ATOM 668 C C . THR A 1 87 ? 1.570 -7.144 0.219 1.00 96.31 87 THR A C 1
ATOM 670 O O . THR A 1 87 ? 1.964 -8.303 0.340 1.00 96.31 87 THR A O 1
ATOM 673 N N . LYS A 1 88 ? 2.000 -6.153 1.000 1.00 93.19 88 LYS A N 1
ATOM 674 C CA . LYS A 1 88 ? 2.907 -6.319 2.136 1.00 93.19 88 LYS A CA 1
ATOM 675 C C . LYS A 1 88 ? 2.157 -6.018 3.430 1.00 93.19 88 LYS A C 1
ATOM 677 O O . LYS A 1 88 ? 1.681 -4.906 3.619 1.00 93.19 88 LYS A O 1
ATOM 682 N N . THR A 1 89 ? 2.077 -6.997 4.324 1.00 89.44 89 THR A N 1
ATOM 683 C CA . THR A 1 89 ? 1.485 -6.831 5.662 1.00 89.44 89 THR A CA 1
ATOM 684 C C . THR A 1 89 ? 2.557 -6.471 6.686 1.00 89.44 89 THR A C 1
ATOM 686 O O . THR A 1 89 ? 3.638 -7.073 6.689 1.00 89.44 89 THR A O 1
ATOM 689 N N . TRP A 1 90 ? 2.241 -5.521 7.565 1.00 82.31 90 TRP A N 1
ATOM 690 C CA . TRP A 1 90 ? 3.015 -5.226 8.767 1.00 82.31 90 TRP A CA 1
ATOM 691 C C . TRP A 1 90 ? 2.526 -6.118 9.897 1.00 82.31 90 TRP A C 1
ATOM 693 O O . TRP A 1 90 ? 1.331 -6.151 10.194 1.00 82.31 90 TRP A O 1
ATOM 703 N N . LEU A 1 91 ? 3.441 -6.851 10.527 1.00 65.44 91 LEU A N 1
ATOM 704 C CA . LEU A 1 91 ? 3.125 -7.497 11.792 1.00 65.44 91 LEU A CA 1
ATOM 705 C C . LEU A 1 91 ? 2.989 -6.377 12.817 1.00 65.44 91 LEU A C 1
ATOM 707 O O . LEU A 1 91 ? 3.978 -5.739 13.173 1.00 65.44 91 LEU A O 1
ATOM 711 N N . GLN A 1 92 ? 1.765 -6.099 13.252 1.00 59.53 92 GLN A N 1
ATOM 712 C CA . GLN A 1 92 ? 1.596 -5.256 14.420 1.00 59.53 92 GLN A CA 1
ATOM 713 C C . GLN A 1 92 ? 2.134 -6.039 15.608 1.00 59.53 92 GLN A C 1
ATOM 715 O O . GLN A 1 92 ? 1.659 -7.137 15.905 1.00 59.53 92 GLN A O 1
ATOM 720 N N . ALA A 1 93 ? 3.173 -5.504 16.245 1.00 46.78 93 ALA A N 1
ATOM 721 C CA . ALA A 1 93 ? 3.665 -6.072 17.483 1.00 46.78 93 ALA A CA 1
ATOM 722 C C . ALA A 1 93 ? 2.499 -6.095 18.481 1.00 46.78 93 ALA A C 1
ATOM 724 O O . ALA A 1 93 ? 1.936 -5.045 18.800 1.00 46.78 93 ALA A O 1
ATOM 725 N N . LYS A 1 94 ? 2.147 -7.283 18.993 1.00 46.41 94 LYS A N 1
ATOM 726 C CA . LYS A 1 94 ? 1.515 -7.356 20.314 1.00 46.41 94 LYS A CA 1
ATOM 727 C C . LYS A 1 94 ? 2.436 -6.565 21.238 1.00 46.41 94 LYS A C 1
ATOM 729 O O . LYS A 1 94 ? 3.641 -6.829 21.235 1.00 46.41 94 LYS A O 1
ATOM 734 N N . ARG A 1 95 ? 1.918 -5.555 21.951 1.00 45.88 95 ARG A N 1
ATOM 735 C CA . ARG A 1 95 ? 2.742 -4.873 22.959 1.00 45.88 95 ARG A CA 1
ATOM 736 C C . ARG A 1 95 ? 3.345 -5.959 23.855 1.00 45.88 95 ARG A C 1
ATOM 738 O O . ARG A 1 95 ? 2.609 -6.881 24.212 1.00 45.88 95 ARG A O 1
ATOM 745 N N . PRO A 1 96 ? 4.638 -5.884 24.203 1.00 38.62 96 PRO A N 1
ATOM 746 C CA . PRO A 1 96 ? 5.149 -6.730 25.266 1.00 38.62 96 PRO A CA 1
ATOM 747 C C . PRO A 1 96 ? 4.290 -6.448 26.501 1.00 38.62 96 PRO A C 1
ATOM 749 O O . PRO A 1 96 ? 4.167 -5.297 26.922 1.00 38.62 96 PRO A O 1
ATOM 752 N N . THR A 1 97 ? 3.620 -7.479 27.013 1.00 39.91 97 THR A N 1
ATOM 753 C CA . THR A 1 97 ? 2.945 -7.438 28.308 1.00 39.91 97 THR A CA 1
ATOM 754 C C . THR A 1 97 ? 4.009 -7.089 29.335 1.00 39.91 97 THR A C 1
ATOM 756 O O . THR A 1 97 ? 4.922 -7.877 29.579 1.00 39.91 97 THR A O 1
ATOM 759 N N . SER A 1 98 ? 3.946 -5.876 29.875 1.00 46.75 98 SER A N 1
ATOM 760 C CA . SER A 1 98 ? 4.820 -5.405 30.943 1.00 46.75 98 SER A CA 1
ATOM 761 C C . SER A 1 98 ? 4.408 -6.042 32.271 1.00 46.75 98 SER A C 1
ATOM 763 O O . SER A 1 98 ? 4.087 -5.324 33.201 1.00 46.75 98 SER A O 1
ATOM 765 N N . ASP A 1 99 ? 4.396 -7.371 32.339 1.00 49.03 99 ASP A N 1
ATOM 766 C CA . ASP A 1 99 ? 4.147 -8.145 33.556 1.00 49.03 99 ASP A CA 1
ATOM 767 C C . ASP A 1 99 ? 5.231 -9.214 33.682 1.00 49.03 99 ASP A C 1
ATOM 769 O O . ASP A 1 99 ? 5.014 -10.404 33.477 1.00 49.03 99 ASP A O 1
ATOM 773 N N . ALA A 1 100 ? 6.444 -8.753 33.965 1.00 45.41 100 ALA A N 1
ATOM 774 C CA . ALA A 1 100 ? 7.465 -9.536 34.647 1.00 45.41 100 ALA A CA 1
ATOM 775 C C . ALA A 1 100 ? 8.513 -8.572 35.209 1.00 45.41 100 ALA A C 1
ATOM 777 O O . ALA A 1 100 ? 9.663 -8.526 34.776 1.00 45.41 100 ALA A O 1
ATOM 778 N N . SER A 1 101 ? 8.117 -7.780 36.203 1.00 44.12 101 SER A N 1
ATOM 779 C CA . SER A 1 101 ? 9.040 -7.364 37.254 1.00 44.12 101 SER A CA 1
ATOM 780 C C . SER A 1 101 ? 9.483 -8.621 38.016 1.00 44.12 101 SER A C 1
ATOM 782 O O . SER A 1 101 ? 9.026 -8.902 39.119 1.00 44.12 101 SER A O 1
ATOM 784 N N . THR A 1 102 ? 10.381 -9.410 37.421 1.00 43.53 102 THR A N 1
ATOM 785 C CA . THR A 1 102 ? 11.206 -10.337 38.194 1.00 43.53 102 THR A CA 1
ATOM 786 C C . THR A 1 102 ? 12.209 -9.475 38.939 1.00 43.53 102 THR A C 1
ATOM 788 O O . THR A 1 102 ? 13.247 -9.069 38.422 1.00 43.53 102 THR A O 1
ATOM 791 N N . GLN A 1 103 ? 11.833 -9.125 40.161 1.00 45.25 103 GLN A N 1
ATOM 792 C CA . GLN A 1 103 ? 12.737 -8.605 41.165 1.00 45.25 103 GLN A CA 1
ATOM 793 C C . GLN A 1 103 ? 13.778 -9.708 41.408 1.00 45.25 103 GLN A C 1
ATOM 795 O O . GLN A 1 103 ? 13.510 -10.681 42.110 1.00 45.25 103 GLN A O 1
ATOM 800 N N . ASN A 1 104 ? 14.932 -9.611 40.742 1.00 40.09 104 ASN A N 1
ATOM 801 C CA . ASN A 1 104 ? 16.086 -10.462 41.010 1.00 40.09 104 ASN A CA 1
ATOM 802 C C . ASN A 1 104 ? 16.562 -10.155 42.430 1.00 40.09 104 ASN A C 1
ATOM 804 O O . ASN A 1 104 ? 17.328 -9.221 42.651 1.00 40.09 104 ASN A O 1
ATOM 808 N N . ASN A 1 105 ? 16.067 -10.921 43.394 1.00 46.16 105 ASN A N 1
ATOM 809 C CA . ASN A 1 105 ? 16.662 -10.996 44.713 1.00 46.16 105 ASN A CA 1
ATOM 810 C C . ASN A 1 105 ? 17.789 -12.034 44.611 1.00 46.16 105 ASN A C 1
ATOM 812 O O . ASN A 1 105 ? 17.547 -13.236 44.726 1.00 46.16 105 ASN A O 1
ATOM 816 N N . GLU A 1 106 ? 19.002 -11.582 44.289 1.00 50.97 106 GLU A N 1
ATOM 817 C CA . GLU A 1 106 ? 20.195 -12.426 44.394 1.00 50.97 106 GLU A CA 1
ATOM 818 C C . GLU A 1 106 ? 20.420 -12.801 45.868 1.00 50.97 106 GLU A C 1
ATOM 820 O O . GLU A 1 106 ? 20.474 -11.910 46.722 1.00 50.97 106 GLU A O 1
ATOM 825 N N . PRO A 1 107 ? 20.593 -14.087 46.217 1.00 45.88 107 PRO A N 1
ATOM 826 C CA . PRO A 1 107 ? 21.118 -14.436 47.523 1.00 45.88 107 PRO A CA 1
ATOM 827 C C . PRO A 1 107 ? 22.632 -14.179 47.542 1.00 45.88 107 PRO A C 1
ATOM 829 O O . PRO A 1 107 ? 23.398 -14.806 46.811 1.00 45.88 107 PRO A O 1
ATOM 832 N N . HIS A 1 108 ? 23.064 -13.261 48.409 1.00 54.12 108 HIS A N 1
ATOM 833 C CA . HIS A 1 108 ? 24.469 -13.070 48.772 1.00 54.12 108 HIS A CA 1
ATOM 834 C C . HIS A 1 108 ? 25.111 -14.395 49.238 1.00 54.12 108 HIS A C 1
ATOM 836 O O . HIS A 1 108 ? 24.532 -15.069 50.096 1.00 54.12 108 HIS A O 1
ATOM 842 N N . PRO A 1 109 ? 26.326 -14.759 48.783 1.00 59.25 109 PRO A N 1
ATOM 843 C CA . PRO A 1 109 ? 27.101 -15.810 49.434 1.00 59.25 109 PRO A CA 1
ATOM 844 C C . PRO A 1 109 ? 27.728 -15.283 50.740 1.00 59.25 109 PRO A C 1
ATOM 846 O O . PRO A 1 109 ? 28.124 -14.113 50.801 1.00 59.25 109 PRO A O 1
ATOM 849 N N . PRO A 1 110 ? 27.854 -16.109 51.797 1.00 47.16 110 PRO A N 1
ATOM 850 C CA . PRO A 1 110 ? 28.524 -15.682 53.013 1.00 47.16 110 PRO A CA 1
ATOM 851 C C . PRO A 1 110 ? 30.026 -15.501 52.774 1.00 47.16 110 PRO A C 1
ATOM 853 O O . PRO A 1 110 ? 30.721 -16.377 52.260 1.00 47.16 110 PRO A O 1
ATOM 856 N N . SER A 1 111 ? 30.515 -14.342 53.209 1.00 50.69 111 SER A N 1
ATOM 857 C CA . SER A 1 111 ? 31.927 -14.062 53.450 1.00 50.69 111 SER A CA 1
ATOM 858 C C . SER A 1 111 ? 32.499 -15.084 54.435 1.00 50.69 111 SER A C 1
ATOM 860 O O . SER A 1 111 ? 31.960 -15.279 55.525 1.00 50.69 111 SER A O 1
ATOM 862 N N . THR A 1 112 ? 33.605 -15.735 54.081 1.00 43.88 112 THR A N 1
ATOM 863 C CA . THR A 1 112 ? 34.456 -16.414 55.063 1.00 43.88 112 THR A CA 1
ATOM 864 C C . THR A 1 112 ? 35.911 -16.111 54.748 1.00 43.88 112 THR A C 1
ATOM 866 O O . THR A 1 112 ? 36.474 -16.559 53.751 1.00 43.88 112 THR A O 1
ATOM 869 N N . SER A 1 113 ? 36.493 -15.301 55.622 1.00 38.47 113 SER A N 1
ATOM 870 C CA . SER A 1 113 ? 37.915 -15.000 55.688 1.00 38.47 113 SER A CA 1
ATOM 871 C C . SER A 1 113 ? 38.699 -16.129 56.367 1.00 38.47 113 SER A C 1
ATOM 873 O O . SER A 1 113 ? 38.225 -16.715 57.337 1.00 38.47 113 SER A O 1
ATOM 875 N N . SER A 1 114 ? 39.974 -16.238 55.964 1.00 40.25 114 SER A N 1
ATOM 876 C CA . SER A 1 114 ? 41.143 -16.636 56.777 1.00 40.25 114 SER A CA 1
ATOM 877 C C . SER A 1 114 ? 41.504 -18.136 56.858 1.00 40.25 114 SER A C 1
ATOM 879 O O . SER A 1 114 ? 40.854 -18.899 57.559 1.00 40.25 114 SER A O 1
ATOM 881 N N . GLN A 1 115 ? 42.612 -18.576 56.238 1.00 38.84 115 GLN A N 1
ATOM 882 C CA . GLN A 1 115 ? 43.991 -18.509 56.774 1.00 38.84 115 GLN A CA 1
ATOM 883 C C . GLN A 1 115 ? 44.997 -19.282 55.888 1.00 38.84 115 GLN A C 1
ATOM 885 O O . GLN A 1 115 ? 44.684 -20.312 55.297 1.00 38.84 115 GLN A O 1
ATOM 890 N N . SER A 1 116 ? 46.219 -18.750 55.814 1.00 45.47 116 SER A N 1
ATOM 891 C CA . SER A 1 116 ? 47.400 -19.280 55.116 1.00 45.47 116 SER A CA 1
ATOM 892 C C . SER A 1 116 ? 47.980 -20.555 55.741 1.00 45.47 116 SER A C 1
ATOM 894 O O . SER A 1 116 ? 47.971 -20.677 56.960 1.00 45.47 116 SER A O 1
ATOM 896 N N . LEU A 1 117 ? 48.661 -21.389 54.936 1.00 38.91 117 LEU A N 1
ATOM 897 C CA . LEU A 1 117 ? 49.978 -21.956 55.288 1.00 38.91 117 LEU A CA 1
ATOM 898 C C . LEU A 1 117 ? 50.733 -22.517 54.062 1.00 38.91 117 LEU A C 1
ATOM 900 O O . LEU A 1 117 ? 50.388 -23.537 53.477 1.00 38.91 117 LEU A O 1
ATOM 904 N N . LEU A 1 118 ? 51.768 -21.760 53.695 1.00 39.59 118 LEU A N 1
ATOM 905 C CA . LEU A 1 118 ? 53.097 -22.129 53.195 1.00 39.59 118 LEU A CA 1
ATOM 906 C C . LEU A 1 118 ? 53.432 -23.637 53.072 1.00 39.59 118 LEU A C 1
ATOM 908 O O . LEU A 1 118 ? 53.337 -24.356 54.060 1.00 39.59 118 LEU A O 1
ATOM 912 N N . THR A 1 119 ? 54.000 -24.064 51.933 1.00 42.16 119 THR A N 1
ATOM 913 C CA . THR A 1 119 ? 55.277 -24.821 51.851 1.00 42.16 119 THR A CA 1
ATOM 914 C C . THR A 1 119 ? 55.795 -24.839 50.404 1.00 42.16 119 THR A C 1
ATOM 916 O O . THR A 1 119 ? 55.075 -25.152 49.461 1.00 42.16 119 THR A O 1
ATOM 919 N N . MET A 1 120 ? 57.062 -24.446 50.265 1.00 45.66 120 MET A N 1
ATOM 920 C CA . MET A 1 120 ? 57.893 -24.391 49.057 1.00 45.66 120 MET A CA 1
ATOM 921 C C . MET A 1 120 ? 58.339 -25.786 48.590 1.00 45.66 120 MET A C 1
ATOM 923 O O . MET A 1 120 ? 58.663 -26.600 49.447 1.00 45.66 120 MET A O 1
ATOM 927 N N . LEU A 1 121 ? 58.513 -25.991 47.274 1.00 37.16 121 LEU A N 1
ATOM 928 C CA . LEU A 1 121 ? 59.772 -26.486 46.674 1.00 37.16 121 LEU A CA 1
ATOM 929 C C . LEU A 1 121 ? 59.705 -26.503 45.125 1.00 37.16 121 LEU A C 1
ATOM 931 O O . LEU A 1 121 ? 58.963 -27.276 44.529 1.00 37.16 121 LEU A O 1
ATOM 935 N N . SER A 1 122 ? 60.531 -25.671 44.486 1.00 39.34 122 SER A N 1
ATOM 936 C CA . SER A 1 122 ? 61.102 -25.880 43.132 1.00 39.34 122 SER A CA 1
ATOM 937 C C . SER A 1 122 ? 62.444 -26.657 43.279 1.00 39.34 122 SER A C 1
ATOM 939 O O . SER A 1 122 ? 62.812 -26.886 44.435 1.00 39.34 122 SER A O 1
ATOM 941 N N . PRO A 1 123 ? 63.269 -26.983 42.240 1.00 58.72 123 PRO A N 1
ATOM 942 C CA . PRO A 1 123 ? 63.224 -26.623 40.806 1.00 58.72 123 PRO A CA 1
ATOM 943 C C . PRO A 1 123 ? 63.717 -27.714 39.795 1.00 58.72 123 PRO A C 1
ATOM 945 O O . PRO A 1 123 ? 64.073 -28.827 40.166 1.00 58.72 123 PRO A O 1
ATOM 948 N N . ALA A 1 124 ? 63.874 -27.274 38.530 1.00 38.91 124 ALA A N 1
ATOM 949 C CA . ALA A 1 124 ? 64.775 -27.765 37.461 1.00 38.91 124 ALA A CA 1
ATOM 950 C C . ALA A 1 124 ? 64.187 -28.835 36.500 1.00 38.91 124 ALA A C 1
ATOM 952 O O . ALA A 1 124 ? 63.461 -29.713 36.925 1.00 38.91 124 ALA A O 1
ATOM 953 N N . ALA A 1 125 ? 64.434 -28.847 35.181 1.00 42.69 125 ALA A N 1
ATOM 954 C CA . ALA A 1 125 ? 65.495 -28.234 34.386 1.00 42.69 125 ALA A CA 1
ATOM 955 C C . ALA A 1 125 ? 65.152 -28.192 32.872 1.00 42.69 125 ALA A C 1
ATOM 957 O O . ALA A 1 125 ? 64.520 -29.106 32.363 1.00 42.69 125 ALA A O 1
ATOM 958 N N . ARG A 1 126 ? 65.742 -27.191 32.188 1.00 43.28 126 ARG A N 1
ATOM 959 C CA . ARG A 1 126 ? 66.424 -27.227 30.864 1.00 43.28 126 ARG A CA 1
ATOM 960 C C . ARG A 1 126 ? 65.618 -27.600 29.598 1.00 43.28 126 ARG A C 1
ATOM 962 O O . ARG A 1 126 ? 65.087 -28.688 29.488 1.00 43.28 126 ARG A O 1
ATOM 969 N N . ARG A 1 127 ? 65.532 -26.669 28.627 1.00 41.09 127 ARG A N 1
ATOM 970 C CA . ARG A 1 127 ? 66.493 -26.411 27.503 1.00 41.09 127 ARG A CA 1
ATOM 971 C C . ARG A 1 127 ? 66.073 -27.268 26.297 1.00 41.09 127 ARG A C 1
ATOM 973 O O . ARG A 1 127 ? 65.900 -28.457 26.467 1.00 41.09 127 ARG A O 1
ATOM 980 N N . GLY A 1 128 ? 65.906 -26.802 25.070 1.00 39.16 128 GLY A N 1
ATOM 981 C CA . GLY A 1 128 ? 66.190 -25.564 24.346 1.00 39.16 128 GLY A CA 1
ATOM 982 C C . GLY A 1 128 ? 66.093 -25.918 22.847 1.00 39.16 128 GLY A C 1
ATOM 983 O O . GLY A 1 128 ? 65.990 -27.101 22.526 1.00 39.16 128 GLY A O 1
ATOM 984 N N . GLY A 1 129 ? 66.167 -24.941 21.941 1.00 43.66 129 GLY A N 1
ATOM 985 C CA . GLY A 1 129 ? 66.453 -25.224 20.528 1.00 43.66 129 GLY A CA 1
ATOM 986 C C . GLY A 1 129 ? 65.694 -24.362 19.531 1.00 43.66 129 GLY A C 1
ATOM 987 O O . GLY A 1 129 ? 64.650 -24.771 19.038 1.00 43.66 129 GLY A O 1
ATOM 988 N N . ASP A 1 130 ? 66.274 -23.203 19.219 1.00 49.41 130 ASP A N 1
ATOM 989 C CA . ASP A 1 130 ? 66.117 -22.519 17.934 1.00 49.41 130 ASP A CA 1
ATOM 990 C C . ASP A 1 130 ? 66.522 -23.429 16.766 1.00 49.41 130 ASP A C 1
ATOM 992 O O . ASP A 1 130 ? 67.434 -24.250 16.891 1.00 49.41 130 ASP A O 1
ATOM 996 N N . GLY A 1 131 ? 65.902 -23.217 15.605 1.00 47.66 131 GLY A N 1
ATOM 997 C CA . GLY A 1 131 ? 66.301 -23.863 14.358 1.00 47.66 131 GLY A CA 1
ATOM 998 C C . GLY A 1 131 ? 65.576 -23.296 13.143 1.00 47.66 131 GLY A C 1
ATOM 999 O O . GLY A 1 131 ? 64.549 -23.812 12.717 1.00 47.66 131 GLY A O 1
ATOM 1000 N N . THR A 1 132 ? 66.134 -22.228 12.584 1.00 51.12 132 THR A N 1
ATOM 1001 C CA . THR A 1 132 ? 65.912 -21.753 11.216 1.00 51.12 132 THR A CA 1
ATOM 1002 C C . THR A 1 132 ? 66.307 -22.816 10.180 1.00 51.12 132 THR A C 1
ATOM 1004 O O . THR A 1 132 ? 67.364 -23.423 10.306 1.00 51.12 132 THR A O 1
ATOM 1007 N N . SER A 1 133 ? 65.524 -22.979 9.104 1.00 49.00 133 SER A N 1
ATOM 1008 C CA . SER A 1 133 ? 66.058 -23.288 7.763 1.00 49.00 133 SER A CA 1
ATOM 1009 C C . SER A 1 133 ? 65.009 -23.078 6.665 1.00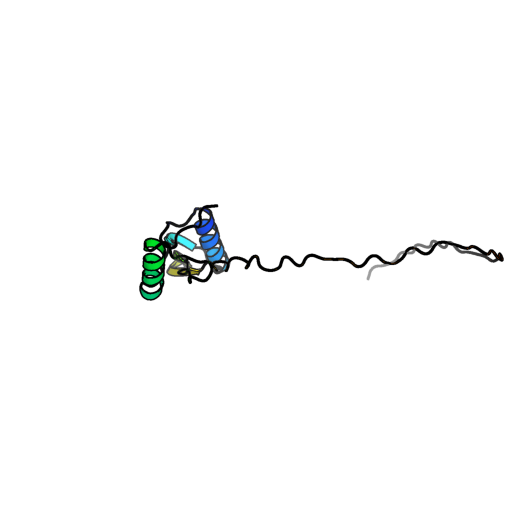 49.00 133 SER A C 1
ATOM 1011 O O . SER A 1 133 ? 63.940 -23.680 6.665 1.00 49.00 133 SER A O 1
ATOM 1013 N N . THR A 1 134 ? 65.376 -22.229 5.712 1.00 50.56 134 THR A N 1
ATOM 1014 C CA . THR A 1 134 ? 64.897 -22.096 4.326 1.00 50.56 134 THR A CA 1
ATOM 1015 C C . THR A 1 134 ? 65.206 -23.340 3.478 1.00 50.56 134 THR A C 1
ATOM 1017 O O . THR A 1 134 ? 66.084 -24.086 3.886 1.00 50.56 134 THR A O 1
ATOM 1020 N N . TRP A 1 135 ? 64.507 -23.529 2.338 1.00 49.81 135 TRP A N 1
ATOM 1021 C CA . TRP A 1 135 ? 64.887 -24.127 1.016 1.00 49.81 135 TRP A CA 1
ATOM 1022 C C . TRP A 1 135 ? 63.571 -24.267 0.190 1.00 49.81 135 TRP A C 1
ATOM 1024 O O . TRP A 1 135 ? 62.626 -24.856 0.697 1.00 49.81 135 TRP A O 1
ATOM 1034 N N . LEU A 1 136 ? 63.278 -23.521 -0.891 1.00 47.03 136 LEU A N 1
ATOM 1035 C CA . LEU A 1 136 ? 63.742 -23.531 -2.302 1.00 47.03 136 LEU A CA 1
ATOM 1036 C C . LEU A 1 136 ? 63.414 -24.795 -3.136 1.00 47.03 136 LEU A C 1
ATOM 1038 O O . LEU A 1 136 ? 63.887 -25.879 -2.818 1.00 47.03 136 LEU A O 1
ATOM 1042 N N . GLY A 1 137 ? 62.732 -24.575 -4.276 1.00 39.41 137 GLY A N 1
ATOM 1043 C CA . GLY A 1 137 ? 62.641 -25.461 -5.458 1.00 39.41 137 GLY A CA 1
ATOM 1044 C C . GLY A 1 137 ? 61.317 -26.235 -5.587 1.00 39.41 137 GLY A C 1
ATOM 1045 O O . GLY A 1 137 ?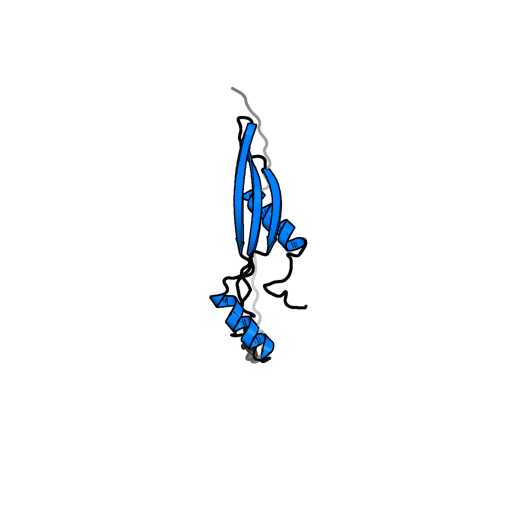 60.850 -26.792 -4.607 1.00 39.41 137 GLY A O 1
ATOM 1046 N N . GLY A 1 138 ? 60.651 -26.339 -6.740 1.00 46.47 138 GLY A N 1
ATOM 1047 C CA . GLY A 1 138 ? 60.974 -25.936 -8.109 1.00 46.47 138 GLY A CA 1
ATOM 1048 C C . GLY A 1 138 ? 59.845 -26.367 -9.063 1.00 46.47 138 GLY A C 1
ATOM 1049 O O . GLY A 1 138 ? 59.044 -27.239 -8.725 1.00 46.47 138 GLY A O 1
ATOM 1050 N N . ASP A 1 139 ? 59.789 -25.709 -10.218 1.00 51.41 139 ASP A N 1
ATOM 1051 C CA . ASP A 1 139 ? 58.859 -25.926 -11.331 1.00 51.41 139 ASP A CA 1
ATOM 1052 C C . ASP A 1 139 ? 58.930 -27.329 -11.947 1.00 51.41 139 ASP A C 1
ATOM 1054 O O . ASP A 1 139 ? 60.025 -27.880 -12.077 1.00 51.41 139 ASP A O 1
ATOM 1058 N N . HIS A 1 140 ? 57.789 -27.815 -12.450 1.00 54.00 140 HIS A N 1
ATOM 1059 C CA . HIS A 1 140 ? 57.648 -28.648 -13.654 1.00 54.00 140 HIS A CA 1
ATOM 1060 C C . HIS A 1 140 ? 56.308 -28.341 -14.332 1.00 54.00 140 HIS A C 1
ATOM 1062 O O . HIS A 1 140 ? 55.302 -28.193 -13.601 1.00 54.00 140 HIS A O 1
#

Secondary structure (DSSP, 8-state):
-----TTSPPPHHHHHHHHHHHHHH--SEEEEEEEEE-PPPHHHHHHHHHHHHTT---TTSPPPPPEEEEEEEEE-TTS-EEEEEEEEE--PPPPP---------PPPPPP-----------------------------

Sequence (140 aa):
MSVTHSLDSLSADEIVLASAAIRRARKSGLFFRNIFNLEPPKAQLIPHLDAEHAGSLCADTPRPPRRARAQYGVIEHDGGRSYMESTKTWLQAKRPTSDASTQNNEPHPPSTSSQSLLTMLSPAARRGGDGTSTWLGGDH

InterPro domains:
  IPR016182 Copper amine oxidase, N-terminal [SSF54416] (2-78)

Foldseek 3Di:
DDDDALPDWDDPVRVVVVVVVVVVVDPFDKDWPDKIKDHFDPVLVVVVVVCVVVVNDDLPRDHGWTKIKTWMWTQDPVRDTDIDIDMDIDDDDSPPPPPDPPVPPDDDDDDDDDDDDDDDDDDDDDDDDDDDDDDDDDDD

pLDDT: mean 75.35, std 23.17, range [37.16, 98.44]

Organism: Metarhizium anisopliae (strain ARSEF 549) (NCBI:txid3151832)

Radius of gyration: 33.97 Å; chains: 1; bounding box: 83×37×81 Å